Protein AF-A0A958BXN7-F1 (afdb_monomer_lite)

pLDDT: mean 76.84, std 14.57, range [37.16, 93.0]

Radius of gyration: 15.22 Å; chains: 1; bounding box: 29×24×48 Å

Foldseek 3Di:
DVVVVDDDDPDPQVQSVVVSCVVVVNDDDPLCNPVSVCVCVVVCVVDVPDDDPDDDPDDPVNNVVSVVVVVVVVVCSVVVVVPPD

Structure (mmCIF, N/CA/C/O backbone):
data_AF-A0A958BXN7-F1
#
_entry.id   AF-A0A958BXN7-F1
#
loop_
_atom_site.group_PDB
_atom_site.id
_atom_site.type_symbol
_atom_site.label_atom_id
_atom_site.label_alt_id
_atom_site.label_comp_id
_atom_site.label_asym_id
_atom_site.label_entity_id
_atom_site.label_seq_id
_atom_site.pdbx_PDB_ins_code
_atom_site.Cartn_x
_atom_site.Cartn_y
_atom_site.Cartn_z
_atom_site.occupancy
_atom_site.B_iso_or_equiv
_atom_site.auth_seq_id
_atom_site.auth_comp_id
_atom_site.auth_asym_id
_atom_site.auth_atom_id
_atom_site.pdbx_PDB_model_num
ATOM 1 N N . LEU A 1 1 ? -4.931 -6.680 10.557 1.00 63.66 1 LEU A N 1
ATOM 2 C CA . LEU A 1 1 ? -5.724 -7.845 10.097 1.00 63.66 1 LEU A CA 1
ATOM 3 C C . LEU A 1 1 ? -5.778 -8.934 11.166 1.00 63.66 1 LEU A C 1
ATOM 5 O O . LEU A 1 1 ? -6.815 -9.035 11.800 1.00 63.66 1 LEU A O 1
ATOM 9 N N . LEU A 1 2 ? -4.662 -9.603 11.500 1.00 64.69 2 LEU A N 1
ATOM 10 C CA . LEU A 1 2 ? -4.596 -10.592 12.602 1.00 64.69 2 LEU A CA 1
ATOM 11 C C . LEU A 1 2 ? -5.176 -10.092 13.933 1.00 64.69 2 LEU A C 1
ATOM 13 O O . LEU A 1 2 ? -5.997 -10.762 14.545 1.00 64.69 2 LEU A O 1
ATOM 17 N N . ARG A 1 3 ? -4.801 -8.877 14.354 1.00 67.62 3 ARG A N 1
ATOM 18 C CA . ARG A 1 3 ? -5.304 -8.272 15.599 1.00 67.62 3 ARG A CA 1
ATOM 19 C C . ARG A 1 3 ? -6.819 -8.020 15.595 1.00 67.62 3 ARG A C 1
ATOM 21 O O . ARG A 1 3 ? -7.436 -8.022 16.649 1.00 67.62 3 ARG A O 1
ATOM 28 N N . ARG A 1 4 ? -7.405 -7.819 14.414 1.00 67.75 4 ARG A N 1
ATOM 29 C CA . ARG A 1 4 ? -8.846 -7.618 14.217 1.00 67.75 4 ARG A CA 1
ATOM 30 C C . ARG A 1 4 ? -9.574 -8.931 13.880 1.00 67.75 4 ARG A C 1
ATOM 32 O O . ARG A 1 4 ? -10.727 -8.881 13.483 1.00 67.75 4 ARG A O 1
ATOM 39 N N . MET A 1 5 ? -8.902 -10.084 14.009 1.00 77.88 5 MET A N 1
ATOM 40 C CA . MET A 1 5 ? -9.417 -11.406 13.615 1.00 77.88 5 MET A CA 1
ATOM 41 C C . MET A 1 5 ? -9.934 -11.457 12.167 1.00 77.88 5 MET A C 1
ATOM 43 O O . MET A 1 5 ? -10.854 -12.202 11.852 1.00 77.88 5 MET A O 1
ATOM 47 N N . ILE A 1 6 ? -9.340 -10.651 11.283 1.00 79.56 6 ILE A N 1
ATOM 48 C CA . ILE A 1 6 ? -9.644 -10.686 9.854 1.00 79.56 6 ILE A CA 1
ATOM 49 C C . ILE A 1 6 ? -8.728 -11.727 9.226 1.00 79.56 6 ILE A C 1
ATOM 51 O O . ILE A 1 6 ? -7.504 -11.534 9.191 1.00 79.56 6 ILE A O 1
ATOM 55 N N . ASP A 1 7 ? -9.328 -12.806 8.731 1.00 79.38 7 ASP A N 1
ATOM 56 C CA . ASP A 1 7 ? -8.630 -13.789 7.915 1.00 79.38 7 ASP A CA 1
ATOM 57 C C . ASP A 1 7 ? -8.087 -13.111 6.661 1.00 79.38 7 ASP A C 1
ATOM 59 O O . ASP A 1 7 ? -8.776 -12.356 5.973 1.00 79.38 7 ASP A O 1
ATOM 63 N N . TYR A 1 8 ? -6.817 -13.368 6.373 1.00 80.88 8 TYR A N 1
ATOM 64 C CA . TYR A 1 8 ? -6.148 -12.823 5.205 1.00 80.88 8 TYR A CA 1
ATOM 65 C C . TYR A 1 8 ? -5.493 -13.960 4.421 1.00 80.88 8 TYR A C 1
ATOM 67 O O . TYR A 1 8 ? -4.943 -14.894 5.012 1.00 80.88 8 TYR A O 1
ATOM 75 N N . PRO A 1 9 ? -5.557 -13.914 3.082 1.00 81.94 9 PRO A N 1
ATOM 76 C CA . PRO A 1 9 ? -4.985 -14.957 2.250 1.00 81.94 9 PRO A CA 1
ATOM 77 C C . PRO A 1 9 ? -3.456 -14.948 2.352 1.00 81.94 9 PRO A C 1
ATOM 79 O O . PRO A 1 9 ? -2.836 -13.894 2.505 1.00 81.94 9 PRO A O 1
ATOM 82 N N . HIS A 1 10 ? -2.830 -16.118 2.194 1.00 81.19 10 HIS A N 1
ATOM 83 C CA . HIS A 1 10 ? -1.377 -16.216 2.068 1.00 81.19 10 HIS A CA 1
ATOM 84 C C . HIS A 1 10 ? -0.932 -15.672 0.701 1.00 81.19 10 HIS A C 1
ATOM 86 O O . HIS A 1 10 ? -0.789 -16.409 -0.274 1.00 81.19 10 HIS A O 1
ATOM 92 N N . THR A 1 11 ? -0.776 -14.352 0.617 1.00 81.44 11 THR A N 1
ATOM 93 C CA . THR A 1 11 ? -0.497 -13.618 -0.618 1.00 81.44 11 THR A CA 1
ATOM 94 C C . THR A 1 11 ? 0.606 -12.586 -0.411 1.00 81.44 11 THR A C 1
ATOM 96 O O . THR A 1 11 ? 0.766 -12.037 0.675 1.00 81.44 11 THR A O 1
ATOM 99 N N . HIS A 1 12 ? 1.326 -12.279 -1.488 1.00 80.38 12 HIS A N 1
ATOM 100 C CA . HIS A 1 12 ? 2.209 -11.111 -1.566 1.00 80.38 12 HIS A CA 1
ATOM 101 C C . HIS A 1 12 ? 1.595 -9.994 -2.423 1.00 80.38 12 HIS A C 1
ATOM 103 O O . HIS A 1 12 ? 2.259 -9.004 -2.705 1.00 80.38 12 HIS A O 1
ATOM 109 N N . ASN A 1 13 ? 0.349 -10.157 -2.882 1.00 84.44 13 ASN A N 1
ATOM 110 C CA . ASN A 1 13 ? -0.311 -9.168 -3.720 1.00 84.44 13 ASN A CA 1
ATOM 111 C C . ASN A 1 13 ? -0.777 -7.982 -2.867 1.00 84.44 13 ASN A C 1
ATOM 113 O O . ASN A 1 13 ? -1.804 -8.058 -2.192 1.00 84.44 13 ASN A O 1
ATOM 117 N N . LEU A 1 14 ? -0.034 -6.877 -2.939 1.00 87.50 14 LEU A N 1
ATOM 118 C CA . LEU A 1 14 ? -0.344 -5.653 -2.202 1.00 87.50 14 LEU A CA 1
ATOM 119 C C . LEU A 1 14 ? -1.722 -5.069 -2.538 1.00 87.50 14 LEU A C 1
ATOM 121 O O . LEU A 1 14 ? -2.388 -4.586 -1.629 1.00 87.50 14 LEU A O 1
ATOM 125 N N . ARG A 1 15 ? -2.198 -5.182 -3.786 1.00 88.31 15 ARG A N 1
ATOM 126 C CA . ARG A 1 15 ? -3.544 -4.724 -4.164 1.00 88.31 15 ARG A CA 1
ATOM 127 C C . ARG A 1 15 ? -4.612 -5.466 -3.365 1.00 88.31 15 ARG A C 1
ATOM 129 O O . ARG A 1 15 ? -5.456 -4.835 -2.747 1.00 88.31 15 ARG A O 1
ATOM 136 N N . LEU A 1 16 ? -4.505 -6.795 -3.292 1.00 87.38 16 LEU A N 1
ATOM 137 C CA . LEU A 1 16 ? -5.451 -7.614 -2.530 1.00 87.38 16 LEU A CA 1
ATOM 138 C C . LEU A 1 16 ? -5.448 -7.254 -1.036 1.00 87.38 16 LEU A C 1
ATOM 140 O O . LEU A 1 16 ? -6.491 -7.269 -0.390 1.00 87.38 16 LEU A O 1
ATOM 144 N N . LEU A 1 17 ? -4.278 -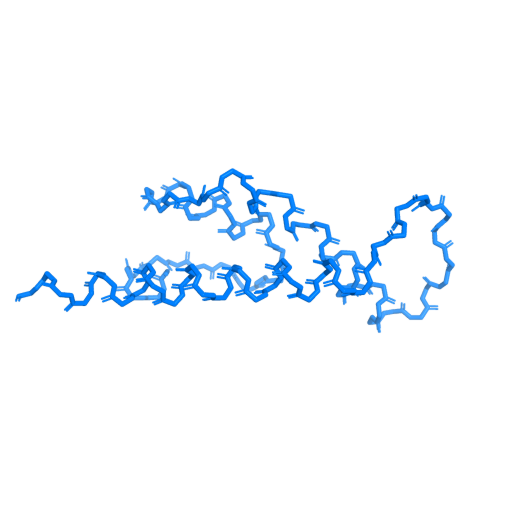6.926 -0.480 1.00 88.19 17 LEU A N 1
ATOM 145 C CA . LEU A 1 17 ? -4.152 -6.515 0.920 1.00 88.19 17 LEU A CA 1
ATOM 146 C C . LEU A 1 17 ? -4.747 -5.120 1.176 1.00 88.19 17 LEU A C 1
ATOM 148 O O . LEU A 1 17 ? -5.348 -4.908 2.227 1.00 88.19 17 LEU A O 1
ATOM 152 N N . ILE A 1 18 ? -4.616 -4.187 0.228 1.00 89.25 18 ILE A N 1
ATOM 153 C CA . ILE A 1 18 ? -5.249 -2.858 0.286 1.00 89.25 18 ILE A CA 1
ATOM 154 C C . ILE A 1 18 ? -6.768 -2.996 0.231 1.00 89.25 18 ILE A C 1
ATOM 156 O O . ILE A 1 18 ? -7.454 -2.455 1.098 1.00 89.25 18 ILE A O 1
ATOM 160 N N . ASP A 1 19 ? -7.277 -3.765 -0.731 1.00 88.94 19 ASP A N 1
ATOM 161 C CA . ASP A 1 19 ? -8.711 -4.007 -0.895 1.00 88.94 19 ASP A CA 1
ATOM 162 C C . ASP A 1 19 ? -9.293 -4.652 0.374 1.00 88.94 19 ASP A C 1
ATOM 164 O O . ASP A 1 19 ? -10.353 -4.254 0.855 1.00 88.94 19 ASP A O 1
ATOM 168 N N . LEU A 1 20 ? -8.562 -5.594 0.985 1.00 89.69 20 LEU A N 1
ATOM 169 C CA . LEU A 1 20 ? -8.955 -6.223 2.246 1.00 89.69 20 LEU A CA 1
ATOM 170 C C . LEU A 1 20 ? -9.003 -5.224 3.410 1.00 89.69 20 LEU A C 1
ATOM 172 O O . LEU A 1 20 ? -9.917 -5.284 4.231 1.00 89.69 20 LEU A O 1
ATOM 176 N N . CYS A 1 21 ? -8.044 -4.302 3.499 1.00 88.69 21 CYS A N 1
ATOM 177 C CA . CYS A 1 21 ? -8.070 -3.233 4.496 1.00 88.69 21 CYS A CA 1
ATOM 178 C C . CYS A 1 21 ? -9.292 -2.324 4.307 1.00 88.69 21 CYS A C 1
ATOM 180 O O . CYS A 1 21 ? -10.027 -2.090 5.266 1.00 88.69 21 CYS A O 1
ATOM 182 N N . GLN A 1 22 ? -9.548 -1.872 3.079 1.00 88.50 22 GLN A N 1
ATOM 183 C CA . GLN A 1 22 ? -10.687 -1.009 2.760 1.00 88.50 22 GLN A CA 1
ATOM 184 C C . GLN A 1 22 ? -12.028 -1.695 3.045 1.00 88.50 22 GLN A C 1
ATOM 186 O O . GLN A 1 22 ? -12.915 -1.080 3.629 1.00 88.50 22 GLN A O 1
ATOM 191 N N . ALA A 1 23 ? -12.150 -2.984 2.716 1.00 89.44 23 ALA A N 1
ATOM 192 C CA . ALA A 1 23 ? -13.335 -3.792 3.005 1.00 89.44 23 ALA A CA 1
ATOM 193 C C . ALA A 1 23 ? -13.604 -3.988 4.510 1.00 89.44 23 ALA A C 1
ATOM 195 O O . ALA A 1 23 ? -14.689 -4.425 4.881 1.00 89.44 23 ALA A O 1
ATOM 196 N N . ASN A 1 24 ? -12.629 -3.683 5.372 1.00 88.19 24 ASN A N 1
ATOM 197 C CA . ASN A 1 24 ? -12.728 -3.792 6.829 1.00 88.19 24 ASN A CA 1
ATOM 198 C C . ASN A 1 24 ? -12.560 -2.429 7.527 1.00 88.19 24 ASN A C 1
ATOM 200 O O . ASN A 1 24 ? -12.037 -2.353 8.646 1.00 88.19 24 ASN A O 1
ATOM 204 N N . ASP A 1 25 ? -12.958 -1.352 6.842 1.00 87.62 25 ASP A N 1
ATOM 205 C CA . ASP A 1 25 ? -12.962 0.029 7.338 1.00 87.62 25 ASP A CA 1
ATOM 206 C C . ASP A 1 25 ? -11.584 0.559 7.778 1.00 87.62 25 ASP A C 1
ATOM 208 O O . ASP A 1 25 ? -11.477 1.529 8.533 1.00 87.62 25 ASP A O 1
ATOM 212 N N . ILE A 1 26 ? -10.496 -0.049 7.295 1.00 87.50 26 ILE A N 1
ATOM 213 C CA . ILE A 1 26 ? -9.139 0.456 7.502 1.00 87.50 26 ILE A CA 1
ATOM 214 C C . ILE A 1 26 ? -8.847 1.462 6.392 1.00 87.50 26 ILE A C 1
ATOM 216 O O . ILE A 1 26 ? -8.602 1.104 5.239 1.00 87.50 26 ILE A O 1
ATOM 220 N N . GLN A 1 27 ? -8.870 2.741 6.759 1.00 87.38 27 GLN A N 1
ATOM 221 C CA . GLN A 1 27 ? -8.634 3.846 5.837 1.00 87.38 27 GLN A CA 1
ATOM 222 C C . GLN A 1 27 ? -7.149 3.929 5.467 1.00 87.38 27 GLN A C 1
ATOM 224 O O . GLN A 1 27 ? -6.312 4.315 6.285 1.00 87.38 27 GLN A O 1
ATOM 229 N N . ILE A 1 28 ? -6.832 3.571 4.224 1.00 87.62 28 ILE A N 1
ATOM 230 C CA . ILE A 1 28 ? -5.495 3.714 3.646 1.00 87.62 28 ILE A CA 1
ATOM 231 C C . ILE A 1 28 ? -5.413 5.076 2.939 1.00 87.62 28 ILE A C 1
ATOM 233 O O . ILE A 1 28 ? -6.263 5.357 2.090 1.00 87.62 28 ILE A O 1
ATOM 237 N N . PRO A 1 29 ? -4.412 5.919 3.252 1.00 90.38 29 PRO A N 1
ATOM 238 C CA . PRO A 1 29 ? -4.164 7.165 2.534 1.00 90.38 29 PRO A CA 1
ATOM 239 C C . PRO A 1 29 ? -4.059 6.968 1.016 1.00 90.38 29 PRO A C 1
ATOM 241 O O . PRO A 1 29 ? -3.421 6.024 0.549 1.00 90.38 29 PRO A O 1
ATOM 244 N N . LEU A 1 30 ? -4.652 7.888 0.246 1.00 87.00 30 LEU A N 1
ATOM 245 C CA . LEU A 1 30 ? -4.700 7.819 -1.224 1.00 87.00 30 LEU A CA 1
ATOM 246 C C . LEU A 1 30 ? -3.306 7.688 -1.856 1.00 87.00 30 LEU A C 1
ATOM 248 O O . LEU A 1 30 ? -3.129 6.949 -2.819 1.00 87.00 30 LEU A O 1
ATOM 252 N N . GLU A 1 31 ? -2.312 8.351 -1.267 1.00 86.88 31 GLU A N 1
ATOM 253 C CA . GLU A 1 31 ? -0.904 8.318 -1.685 1.00 86.88 31 GLU A CA 1
ATOM 254 C C . GLU A 1 31 ? -0.252 6.924 -1.612 1.00 86.88 31 GLU A C 1
ATOM 256 O O . GLU A 1 31 ? 0.822 6.720 -2.174 1.00 86.88 31 GLU A O 1
ATOM 261 N N . PHE A 1 32 ? -0.887 5.954 -0.946 1.00 88.56 32 PHE A N 1
ATOM 262 C CA . PHE A 1 32 ? -0.402 4.577 -0.842 1.00 88.56 32 PHE A CA 1
ATOM 263 C C . PHE A 1 32 ? -1.175 3.589 -1.718 1.00 88.56 32 PHE A C 1
ATOM 265 O O . PHE A 1 32 ? -0.819 2.414 -1.744 1.00 88.56 32 PHE A O 1
ATOM 272 N N . LEU A 1 33 ? -2.212 4.015 -2.449 1.00 83.62 33 LEU A N 1
ATOM 273 C CA . LEU A 1 33 ? -3.021 3.093 -3.259 1.00 83.62 33 LEU A CA 1
ATOM 274 C C . LEU A 1 33 ? -2.264 2.516 -4.461 1.00 83.62 33 LEU A C 1
ATOM 276 O O . LEU A 1 33 ? -2.575 1.412 -4.898 1.00 83.62 33 LEU A O 1
ATOM 280 N N . GLU A 1 34 ? -1.247 3.224 -4.952 1.00 82.06 34 GLU A N 1
ATOM 281 C CA . GLU A 1 34 ? -0.407 2.794 -6.082 1.00 82.06 34 GLU A CA 1
ATOM 282 C C . GLU A 1 34 ? 0.835 1.993 -5.645 1.00 82.06 34 GLU A C 1
ATOM 284 O O . GLU A 1 34 ? 1.747 1.735 -6.430 1.00 82.06 34 GLU A O 1
ATOM 289 N N . VAL A 1 35 ? 0.895 1.567 -4.377 1.00 86.62 35 VAL A N 1
ATOM 290 C CA . VAL A 1 35 ? 2.000 0.748 -3.844 1.00 86.62 35 VAL A CA 1
ATOM 291 C C . VAL A 1 35 ? 2.066 -0.650 -4.486 1.00 86.62 35 VAL A C 1
ATOM 293 O O . VAL A 1 35 ? 3.094 -1.327 -4.411 1.00 86.62 35 VAL A O 1
ATOM 296 N N . ASP A 1 36 ? 1.002 -1.091 -5.166 1.00 83.19 36 ASP A N 1
ATOM 297 C CA . ASP A 1 36 ? 0.975 -2.344 -5.929 1.00 83.19 36 ASP A CA 1
ATOM 298 C C . ASP A 1 36 ? 2.010 -2.383 -7.065 1.00 83.19 36 ASP A C 1
ATOM 300 O O . ASP A 1 36 ? 2.409 -3.473 -7.491 1.00 83.19 36 ASP A O 1
ATOM 304 N N . VAL A 1 37 ? 2.564 -1.227 -7.447 1.00 81.50 37 VAL A N 1
ATOM 305 C CA . VAL A 1 37 ? 3.751 -1.106 -8.300 1.00 81.50 37 VAL A CA 1
ATOM 306 C C . VAL A 1 37 ? 4.935 -1.948 -7.803 1.00 81.50 37 VAL A C 1
ATOM 308 O O . VAL A 1 37 ? 5.693 -2.473 -8.619 1.00 81.50 37 VAL A O 1
ATOM 311 N N . PHE A 1 38 ? 5.090 -2.158 -6.490 1.00 83.12 38 PHE A N 1
ATOM 312 C CA . P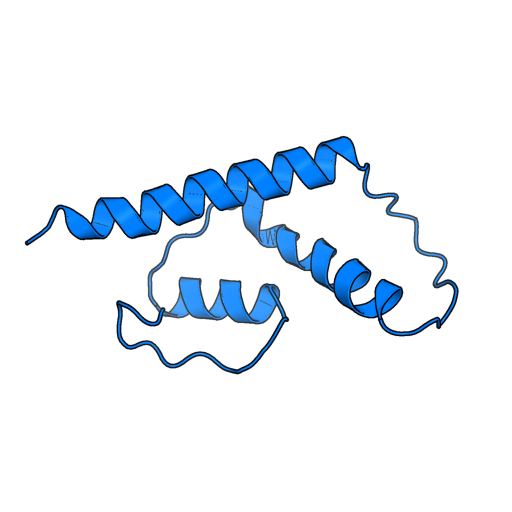HE A 1 38 ? 6.181 -2.969 -5.939 1.00 83.12 38 PHE A CA 1
ATOM 313 C C . PHE A 1 38 ? 6.032 -4.469 -6.200 1.00 83.12 38 PHE A C 1
ATOM 315 O O . PHE A 1 38 ? 7.043 -5.178 -6.247 1.00 83.12 38 PHE A O 1
ATOM 322 N N . ASN A 1 39 ? 4.811 -4.961 -6.444 1.00 80.12 39 ASN A N 1
ATOM 323 C CA . ASN A 1 39 ? 4.572 -6.378 -6.736 1.00 80.12 39 ASN A CA 1
ATOM 324 C C . ASN A 1 39 ? 5.391 -6.842 -7.947 1.00 80.12 39 ASN A C 1
ATOM 326 O O . ASN A 1 39 ? 5.905 -7.961 -7.956 1.00 80.12 39 ASN A O 1
ATOM 330 N N . ARG A 1 40 ? 5.563 -5.967 -8.952 1.00 73.94 40 ARG A N 1
ATOM 331 C CA . ARG A 1 40 ? 6.334 -6.285 -10.162 1.00 73.94 40 ARG A CA 1
ATOM 332 C C . ARG A 1 40 ? 7.793 -6.576 -9.838 1.00 73.94 40 ARG A C 1
ATOM 334 O O . ARG A 1 40 ? 8.343 -7.529 -10.368 1.00 73.94 40 ARG A O 1
ATOM 341 N N . TYR A 1 41 ? 8.383 -5.825 -8.910 1.00 73.56 41 TYR A N 1
ATOM 342 C CA . TYR A 1 41 ? 9.757 -6.044 -8.482 1.00 73.56 41 TYR A CA 1
ATOM 343 C C . TYR A 1 41 ? 9.851 -7.335 -7.658 1.00 73.56 41 TYR A C 1
ATOM 345 O O . TYR A 1 41 ? 10.709 -8.167 -7.923 1.00 73.56 41 TYR A O 1
ATOM 353 N N . ALA A 1 42 ? 8.915 -7.601 -6.745 1.00 72.44 42 ALA A N 1
ATOM 354 C CA . ALA A 1 42 ? 8.922 -8.855 -5.982 1.00 72.44 42 ALA A CA 1
ATOM 355 C C . ALA A 1 42 ? 8.854 -10.123 -6.867 1.00 72.44 42 ALA A C 1
ATOM 357 O O . ALA A 1 42 ? 9.416 -11.156 -6.502 1.00 72.44 42 ALA A O 1
ATOM 358 N N . VAL A 1 43 ? 8.179 -10.052 -8.021 1.00 66.31 43 VAL A N 1
ATOM 359 C CA . VAL A 1 43 ? 8.049 -11.163 -8.982 1.00 66.31 43 VAL A CA 1
ATOM 360 C C . VAL A 1 43 ? 9.217 -11.213 -9.974 1.00 66.31 43 VAL A C 1
ATOM 362 O O . VAL A 1 43 ? 9.773 -12.289 -10.187 1.00 66.31 43 VAL A O 1
ATOM 365 N N . GLN A 1 44 ? 9.621 -10.071 -10.545 1.00 60.09 44 GLN A N 1
ATOM 366 C CA . GLN A 1 44 ? 10.716 -9.978 -11.524 1.00 60.09 44 GLN A CA 1
ATOM 367 C C . GLN A 1 44 ? 12.075 -10.362 -10.934 1.00 60.09 44 GLN A C 1
ATOM 369 O O . GLN A 1 44 ? 12.902 -10.917 -11.641 1.00 60.09 44 GLN A O 1
ATOM 374 N N . TRP A 1 45 ? 12.311 -10.109 -9.644 1.00 55.06 45 TRP A N 1
ATOM 375 C CA . TRP A 1 45 ? 13.549 -10.528 -8.976 1.00 55.06 45 TRP A CA 1
ATOM 376 C C . TRP A 1 45 ? 13.547 -12.013 -8.564 1.00 55.06 45 TRP A C 1
ATOM 378 O O . TRP A 1 45 ? 14.589 -12.534 -8.180 1.00 55.06 45 TRP A O 1
ATOM 388 N N . ARG A 1 46 ? 12.391 -12.698 -8.598 1.00 58.09 46 ARG A N 1
ATOM 389 C CA . ARG A 1 46 ? 12.260 -14.120 -8.211 1.00 58.09 46 ARG A CA 1
ATOM 390 C C . ARG A 1 46 ? 12.401 -15.092 -9.375 1.00 58.09 46 ARG A C 1
ATOM 392 O O . ARG A 1 46 ? 12.822 -16.224 -9.162 1.00 58.09 46 ARG A O 1
ATOM 399 N N . TYR A 1 47 ? 12.022 -14.677 -10.572 1.00 55.59 47 TYR A N 1
ATOM 400 C CA . TYR A 1 47 ? 12.188 -15.466 -11.781 1.00 55.59 47 TYR A CA 1
ATOM 401 C C . TYR A 1 47 ? 13.099 -14.659 -12.697 1.00 55.59 47 TYR A C 1
ATOM 403 O O . TYR A 1 47 ? 12.729 -13.539 -13.030 1.00 55.59 47 TYR A O 1
ATOM 411 N N . ASP A 1 48 ? 14.246 -15.212 -13.109 1.00 56.00 48 ASP A N 1
ATOM 412 C CA . ASP A 1 48 ? 15.214 -14.628 -14.067 1.00 56.00 48 ASP A CA 1
ATOM 413 C C . ASP A 1 48 ? 14.622 -14.422 -15.489 1.00 56.00 48 ASP A C 1
ATOM 415 O O . ASP A 1 48 ? 15.284 -14.564 -16.517 1.00 56.00 48 ASP A O 1
ATOM 419 N N . LEU A 1 49 ? 13.329 -14.116 -15.578 1.00 54.38 49 LEU A N 1
ATOM 420 C CA . LEU A 1 49 ? 12.585 -13.778 -16.776 1.00 54.38 49 LEU A CA 1
ATOM 421 C C . LEU A 1 49 ? 12.863 -12.303 -17.108 1.00 54.38 49 LEU A C 1
ATOM 423 O O . LEU A 1 49 ? 12.109 -11.395 -16.760 1.00 54.38 49 LEU A O 1
ATOM 427 N N . LEU A 1 50 ? 14.006 -12.081 -17.756 1.00 53.00 50 LEU A N 1
ATOM 428 C CA . LEU A 1 50 ? 14.409 -10.822 -18.391 1.00 53.00 50 LEU A CA 1
ATOM 429 C C . LEU A 1 50 ? 13.400 -10.353 -19.469 1.00 53.00 50 LEU A C 1
ATOM 431 O O . LEU A 1 50 ? 12.603 -11.139 -19.979 1.00 53.00 50 LEU A O 1
ATOM 435 N N . PRO A 1 51 ? 13.564 -9.113 -19.957 1.00 50.91 51 PRO A N 1
ATOM 436 C CA . PRO A 1 51 ? 12.913 -7.895 -19.495 1.00 50.91 51 PRO A CA 1
ATOM 437 C C . PRO A 1 51 ? 11.542 -7.681 -20.172 1.00 50.91 51 PRO A C 1
ATOM 439 O O . PRO A 1 51 ? 11.391 -7.900 -21.372 1.00 50.91 51 PRO A O 1
ATOM 442 N N . SER A 1 52 ? 10.553 -7.143 -19.454 1.00 50.25 52 SER A N 1
ATOM 443 C CA . S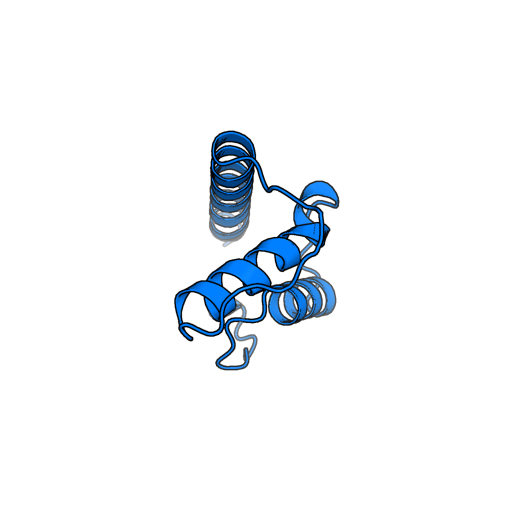E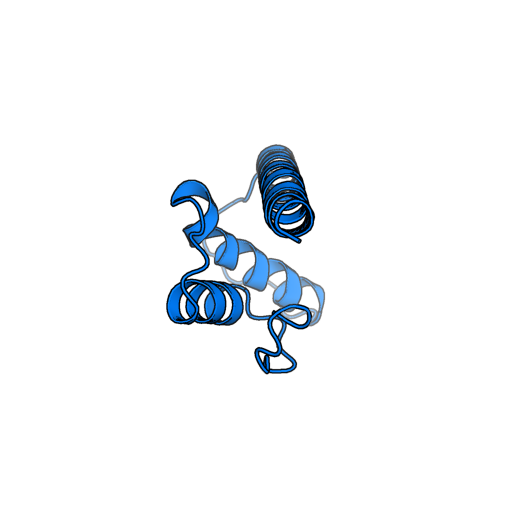R A 1 52 ? 9.434 -6.479 -20.140 1.00 50.25 52 SER A CA 1
ATOM 444 C C . SER A 1 52 ? 9.800 -5.004 -20.353 1.00 50.25 52 SER A C 1
ATOM 446 O O . SER A 1 52 ? 10.126 -4.330 -19.369 1.00 50.25 52 SER A O 1
ATOM 448 N N . PRO A 1 53 ? 9.795 -4.488 -21.594 1.00 54.03 53 PRO A N 1
ATOM 449 C CA . PRO A 1 53 ? 10.099 -3.094 -21.882 1.00 54.03 53 PRO A CA 1
ATOM 450 C C . PRO A 1 53 ? 8.885 -2.231 -21.520 1.00 54.03 53 PRO A C 1
ATOM 452 O O . PRO A 1 53 ? 8.042 -1.962 -22.366 1.00 54.03 53 PRO A O 1
ATOM 455 N N . LEU A 1 54 ? 8.766 -1.815 -20.258 1.00 51.41 54 LEU A N 1
ATOM 456 C CA . LEU A 1 54 ? 7.748 -0.849 -19.829 1.00 51.41 54 LEU A CA 1
ATOM 457 C C . LEU A 1 54 ? 8.358 0.174 -18.861 1.00 51.41 54 LEU A C 1
ATOM 459 O O . LEU A 1 54 ? 8.366 -0.023 -17.649 1.00 51.41 54 LEU A O 1
ATOM 463 N N . GLU A 1 55 ? 8.937 1.211 -19.475 1.00 56.00 55 GLU A N 1
ATOM 464 C CA . GLU A 1 55 ? 8.982 2.671 -19.209 1.00 56.00 55 GLU A CA 1
ATOM 465 C C . GLU A 1 55 ? 8.783 3.291 -17.810 1.00 56.00 55 GLU A C 1
ATOM 467 O O . GLU A 1 55 ? 8.884 4.508 -17.687 1.00 56.00 55 GLU A O 1
ATOM 472 N N . ILE A 1 56 ? 8.566 2.539 -16.732 1.00 57.62 56 ILE A N 1
ATOM 473 C CA . ILE A 1 56 ? 8.483 3.102 -15.380 1.00 57.62 56 ILE A CA 1
ATOM 474 C C . ILE A 1 56 ? 9.747 2.707 -14.627 1.00 57.62 56 ILE A C 1
ATOM 476 O O . ILE A 1 56 ? 9.775 1.734 -13.866 1.00 57.62 56 ILE A O 1
ATOM 480 N N . THR A 1 57 ? 10.814 3.473 -14.841 1.00 65.12 57 THR A N 1
ATOM 481 C CA . THR A 1 57 ? 11.968 3.473 -13.941 1.00 65.12 57 THR A CA 1
ATOM 482 C C . THR A 1 57 ? 11.499 3.985 -12.589 1.00 65.12 57 THR A C 1
ATOM 484 O O . THR A 1 57 ? 11.294 5.182 -12.408 1.00 65.12 57 THR A O 1
ATOM 487 N N . LEU A 1 58 ? 11.273 3.070 -11.649 1.00 69.50 58 LEU A N 1
ATOM 488 C CA . LEU A 1 58 ? 11.070 3.449 -10.263 1.00 69.50 58 LEU A CA 1
ATOM 489 C C . LEU A 1 58 ? 12.420 3.927 -9.730 1.00 69.50 58 LEU A C 1
ATOM 491 O O . LEU A 1 58 ? 13.375 3.145 -9.687 1.00 69.50 58 LEU A O 1
ATOM 495 N N . ASP A 1 59 ? 12.512 5.203 -9.375 1.00 84.62 59 ASP A N 1
ATOM 496 C CA . ASP A 1 59 ? 13.713 5.721 -8.742 1.00 84.62 59 ASP A CA 1
ATOM 497 C C . ASP A 1 59 ? 13.908 5.024 -7.389 1.00 84.62 59 ASP A C 1
ATOM 499 O O . ASP A 1 59 ? 12.968 4.831 -6.612 1.00 84.62 59 ASP A O 1
ATOM 503 N N . ARG A 1 60 ? 15.143 4.591 -7.118 1.00 83.25 60 ARG A N 1
ATOM 504 C CA . ARG A 1 60 ? 15.451 3.844 -5.897 1.00 83.25 60 ARG A CA 1
ATOM 505 C C . ARG A 1 60 ? 15.144 4.685 -4.664 1.00 83.25 60 ARG A C 1
ATOM 507 O O . ARG A 1 60 ? 14.603 4.150 -3.704 1.00 83.25 60 ARG A O 1
ATOM 514 N N . LYS A 1 61 ? 15.510 5.964 -4.662 1.00 88.69 61 LYS A N 1
ATOM 515 C CA . LYS A 1 61 ? 15.258 6.847 -3.529 1.00 88.69 61 LYS A CA 1
ATOM 516 C C . LYS A 1 61 ? 13.757 7.002 -3.315 1.00 88.69 61 LYS A C 1
ATOM 518 O O . LYS A 1 61 ? 13.300 6.765 -2.203 1.00 88.69 61 LYS A O 1
ATOM 523 N N . ASP A 1 62 ? 12.999 7.277 -4.372 1.00 85.38 62 ASP A N 1
ATOM 524 C CA . ASP A 1 62 ? 11.542 7.433 -4.274 1.00 85.38 62 ASP A CA 1
ATOM 525 C C . ASP A 1 62 ? 10.856 6.155 -3.769 1.00 85.38 62 ASP A C 1
ATOM 527 O O . ASP A 1 62 ? 9.926 6.210 -2.963 1.00 85.38 62 ASP A O 1
ATOM 531 N N . ALA A 1 63 ? 11.353 4.988 -4.187 1.00 86.31 63 ALA A N 1
ATOM 532 C CA . ALA A 1 63 ? 10.900 3.689 -3.703 1.00 86.31 63 ALA A CA 1
ATOM 533 C C . ALA A 1 63 ? 11.122 3.511 -2.193 1.00 86.31 63 ALA A C 1
ATOM 535 O O . ALA A 1 63 ? 10.218 3.071 -1.479 1.00 86.31 63 ALA A O 1
ATOM 536 N N . TYR A 1 64 ? 12.322 3.846 -1.708 1.00 89.56 64 TYR A N 1
ATOM 537 C CA . TYR A 1 64 ? 12.654 3.778 -0.285 1.00 89.56 64 TYR A CA 1
ATOM 538 C C . TYR A 1 64 ? 11.831 4.776 0.528 1.00 89.56 64 TYR A C 1
ATOM 540 O O . TYR A 1 64 ? 11.245 4.391 1.537 1.00 89.56 64 TYR A O 1
ATOM 548 N N . ASP A 1 65 ? 11.735 6.019 0.059 1.00 91.25 65 ASP A N 1
ATOM 549 C CA . ASP A 1 65 ? 10.988 7.080 0.730 1.00 91.25 65 ASP A CA 1
ATOM 550 C C . ASP A 1 65 ? 9.488 6.709 0.808 1.00 91.25 65 ASP A C 1
ATOM 552 O O . ASP A 1 65 ? 8.842 6.892 1.843 1.00 91.25 65 ASP A O 1
ATOM 556 N N . LEU A 1 66 ? 8.917 6.099 -0.242 1.00 89.50 66 LEU A N 1
ATOM 557 C CA . LEU A 1 66 ? 7.547 5.576 -0.214 1.00 89.50 66 LEU A CA 1
ATOM 558 C C . LEU A 1 66 ? 7.384 4.423 0.789 1.00 89.50 66 LEU A C 1
ATOM 560 O O . LEU A 1 66 ? 6.437 4.437 1.578 1.00 89.50 66 LEU A O 1
ATOM 564 N N . ALA A 1 67 ? 8.294 3.447 0.785 1.00 89.75 67 ALA A N 1
ATOM 5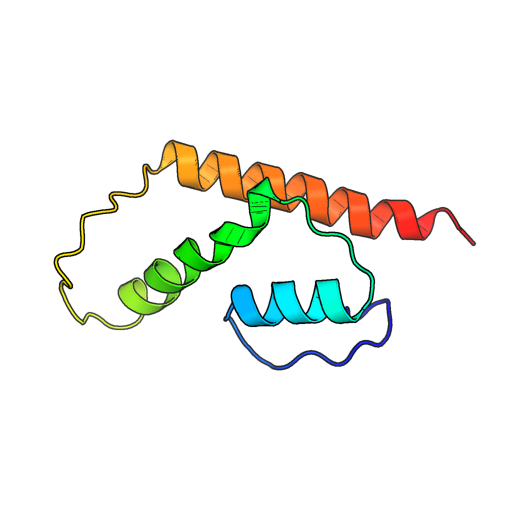65 C CA . ALA A 1 67 ? 8.245 2.311 1.703 1.00 89.75 67 ALA A CA 1
ATOM 566 C C . ALA A 1 67 ? 8.356 2.749 3.174 1.00 89.75 67 ALA A C 1
ATOM 568 O O . ALA A 1 67 ? 7.621 2.245 4.026 1.00 89.75 67 ALA A O 1
ATOM 569 N N . GLU A 1 68 ? 9.224 3.719 3.471 1.00 93.00 68 GLU A N 1
ATOM 570 C CA . GLU A 1 68 ? 9.376 4.287 4.810 1.00 93.00 68 GLU A CA 1
ATOM 571 C C . GLU A 1 68 ? 8.089 4.981 5.272 1.00 93.00 68 GLU A C 1
ATOM 573 O O . GLU A 1 68 ? 7.600 4.702 6.369 1.00 93.00 68 GLU A O 1
ATOM 578 N N . ARG A 1 69 ? 7.484 5.830 4.430 1.00 92.75 69 ARG A N 1
ATOM 579 C CA . ARG A 1 69 ? 6.218 6.508 4.766 1.00 92.75 69 ARG A CA 1
ATOM 580 C C . ARG A 1 69 ? 5.097 5.517 5.068 1.00 92.75 69 ARG A C 1
ATOM 582 O O . ARG A 1 69 ? 4.384 5.693 6.058 1.00 92.75 69 ARG A O 1
ATOM 589 N N . ILE A 1 70 ? 4.976 4.461 4.263 1.00 91.50 70 ILE A N 1
ATOM 590 C CA . ILE A 1 70 ? 3.984 3.399 4.475 1.00 91.50 70 ILE A CA 1
ATOM 591 C C . ILE A 1 70 ? 4.246 2.673 5.790 1.00 91.50 70 ILE A C 1
ATOM 593 O O . ILE A 1 70 ? 3.310 2.438 6.552 1.00 91.50 70 ILE A O 1
ATOM 597 N N . TRP A 1 71 ? 5.505 2.350 6.087 1.00 91.06 71 TRP A N 1
ATOM 598 C CA . TRP A 1 71 ? 5.869 1.696 7.340 1.00 91.06 71 TRP A CA 1
ATOM 599 C C . TRP A 1 71 ? 5.529 2.566 8.556 1.00 91.06 71 TRP A C 1
ATOM 601 O O . TRP A 1 71 ? 4.899 2.086 9.501 1.00 91.06 71 TRP A O 1
ATOM 611 N N . VAL A 1 72 ? 5.874 3.858 8.518 1.00 92.44 72 VAL A N 1
ATOM 612 C CA . VAL A 1 72 ? 5.551 4.814 9.588 1.00 92.44 72 VAL A CA 1
ATOM 613 C C . VAL A 1 72 ? 4.040 4.926 9.783 1.00 92.44 72 VAL A C 1
ATOM 615 O O . VAL A 1 72 ? 3.570 4.904 10.923 1.00 92.44 72 VAL A O 1
ATOM 618 N N . TRP A 1 73 ? 3.272 5.036 8.696 1.00 91.25 73 TRP A N 1
ATOM 619 C CA . TRP A 1 73 ? 1.812 5.074 8.757 1.00 91.25 73 TRP A CA 1
ATOM 620 C C . TRP A 1 73 ? 1.242 3.782 9.349 1.00 91.25 73 TRP A C 1
ATOM 622 O O . TRP A 1 73 ? 0.533 3.841 10.351 1.00 91.25 73 TRP A O 1
ATOM 632 N N . ALA A 1 74 ? 1.612 2.619 8.809 1.00 88.69 74 ALA A N 1
ATOM 633 C CA . ALA A 1 74 ? 1.094 1.328 9.251 1.00 88.69 74 ALA A CA 1
ATOM 634 C C . ALA A 1 74 ? 1.395 1.079 10.735 1.00 88.69 74 ALA A C 1
ATOM 636 O O . ALA A 1 74 ? 0.524 0.639 11.487 1.00 88.69 74 ALA A O 1
ATOM 637 N N . ASN A 1 75 ? 2.605 1.422 11.185 1.00 89.31 75 ASN A N 1
ATOM 638 C CA . ASN A 1 75 ? 2.990 1.282 12.583 1.00 89.31 75 ASN A CA 1
ATOM 639 C C . ASN A 1 75 ? 2.189 2.231 13.493 1.00 89.31 75 ASN A C 1
ATOM 641 O O . ASN A 1 75 ? 1.780 1.844 14.588 1.00 89.31 75 ASN A O 1
ATOM 645 N N . LYS A 1 76 ? 1.903 3.462 13.050 1.00 87.88 76 LYS A N 1
ATOM 646 C CA . LYS A 1 76 ? 1.011 4.372 13.787 1.00 87.88 76 LYS A CA 1
ATOM 647 C C . LYS A 1 76 ? -0.415 3.831 13.852 1.00 87.88 76 LYS A C 1
ATOM 649 O O . LYS A 1 76 ? -0.972 3.796 14.943 1.00 87.88 76 LYS A O 1
ATOM 654 N N . SER A 1 77 ? -0.976 3.365 12.738 1.00 84.94 77 SER A N 1
ATOM 655 C CA . SER A 1 77 ? -2.339 2.820 12.681 1.00 84.94 77 SER A CA 1
ATOM 656 C C . SER A 1 77 ? -2.514 1.612 13.601 1.00 84.94 77 SER A C 1
ATOM 658 O O . SER A 1 77 ? -3.490 1.533 14.341 1.00 84.94 77 SER A O 1
ATOM 660 N N . VAL A 1 78 ? -1.529 0.710 13.642 1.00 82.12 78 VAL A N 1
ATOM 661 C CA . VAL A 1 78 ? -1.559 -0.449 14.548 1.00 82.12 78 VAL A CA 1
ATOM 662 C C . VAL A 1 78 ? -1.467 -0.033 16.021 1.00 82.12 78 VAL A C 1
ATOM 664 O O . VAL A 1 78 ? -2.115 -0.655 16.862 1.00 82.12 78 VAL A O 1
ATOM 667 N N . ASN A 1 79 ? -0.692 1.008 16.346 1.00 76.38 79 ASN A N 1
ATOM 668 C CA . ASN A 1 79 ? -0.479 1.449 17.729 1.00 76.38 79 ASN A CA 1
ATOM 669 C C . ASN A 1 79 ? -1.573 2.390 18.262 1.00 76.38 79 ASN A C 1
ATOM 671 O O . ASN A 1 79 ? -1.856 2.365 19.457 1.00 76.38 79 ASN A O 1
ATOM 675 N N . GLN A 1 80 ? -2.219 3.191 17.412 1.00 66.19 80 GLN A N 1
ATOM 676 C CA . GLN A 1 80 ? -3.326 4.067 17.819 1.00 66.19 80 GLN A CA 1
ATOM 677 C C . GLN A 1 80 ? -4.563 3.269 18.265 1.00 66.19 80 GLN A C 1
ATOM 679 O O . GLN A 1 80 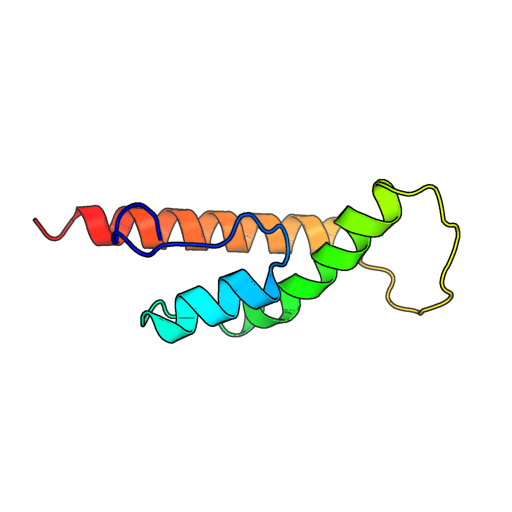? -5.250 3.671 19.199 1.00 66.19 80 GLN A O 1
ATOM 684 N N . GLU A 1 81 ? -4.782 2.083 17.697 1.00 56.38 81 GLU A N 1
ATOM 685 C CA . GLU A 1 81 ? -5.822 1.139 18.135 1.00 56.38 81 GLU A CA 1
ATOM 686 C C . GLU A 1 81 ? -5.486 0.419 19.458 1.00 56.38 81 GLU A C 1
ATOM 688 O O . GLU A 1 81 ? -6.293 -0.337 19.989 1.00 56.38 81 GLU A O 1
ATOM 693 N N . SER A 1 82 ? -4.286 0.604 20.019 1.00 52.56 82 SER A N 1
ATOM 694 C CA . SER A 1 82 ? -3.892 0.053 21.332 1.00 52.56 82 SER A CA 1
ATOM 695 C C . SER A 1 82 ? -4.253 0.950 22.513 1.00 52.56 82 SER A C 1
ATOM 697 O O . SER A 1 82 ? -4.183 0.489 23.646 1.00 52.56 82 SER A O 1
ATOM 699 N N . GLY A 1 83 ? -4.619 2.211 22.265 1.00 46.75 83 GLY A N 1
ATOM 700 C CA . GLY A 1 83 ? -4.963 3.190 23.303 1.00 46.75 83 GLY A CA 1
ATOM 701 C C . GLY A 1 83 ? -6.460 3.316 23.599 1.00 46.75 83 GLY A C 1
ATOM 702 O O . GLY A 1 83 ? -6.845 4.197 24.359 1.00 46.75 83 GLY A O 1
ATOM 703 N N . GLN A 1 84 ? -7.300 2.480 22.986 1.00 41.31 84 GLN A N 1
ATOM 704 C CA . GLN A 1 84 ? -8.732 2.378 23.275 1.00 41.31 84 GLN A CA 1
ATOM 705 C C . GLN A 1 84 ? -9.008 1.022 23.936 1.00 41.31 84 GLN A C 1
ATOM 707 O O . GLN A 1 84 ? -9.507 0.098 23.296 1.00 41.31 84 GLN A O 1
ATOM 712 N N . ALA A 1 85 ? -8.606 0.885 25.197 1.00 37.16 85 ALA A N 1
ATOM 713 C CA . ALA A 1 85 ? -8.996 -0.206 26.086 1.00 37.16 85 ALA A CA 1
ATOM 714 C C . ALA A 1 85 ? -9.175 0.355 27.498 1.00 37.16 85 ALA A C 1
ATOM 716 O O . ALA A 1 85 ? -8.313 1.168 27.905 1.00 37.16 85 ALA A O 1
#

Secondary structure (DSSP, 8-state):
-GGGT----S---HHHHHHHHHTTT----GGGGGGGHHHHHHHHTTS--PPP-------HHHHHHHHHHHHHHHHHHHHHTTS--

Sequence (85 aa):
LLRRMIDYPHTHNLRLLIDLCQANDIQIPLEFLEVDVFNRYAVQWRYDLLPSPLEITLDRKDAYDLAERIWVWANKSVNQESGQA